Protein AF-A0A8W8KG50-F1 (afdb_monomer_lite)

Foldseek 3Di:
DQVQWDWDADPVPRDIDIFGQFCCPPDPDPVSRDRDCVAWPCPPDPQKIWGWGWDADPNFTKIKTWMAGNPVRDIDIDIGGDPVVNVVVVVVVVVVVVVVVVVVVVVVVVVVVVVVVVVVVVVVVVVVVVVVVVVVVVVVD

Sequence (141 aa):
CREGHADIAFVATGTNLQLNFESNAWSDKDEDRIPTREYVDFEREPGKVHLKSQFIMNGVCVIWRGWIDLHRLDGIGCIEFDSERAEVEDQLYRQQIEQYNQRLREFEERHRQYQEQQERRSHDEQEVIDALLCISEDRKS

InterPro domains:
  IPR003417 Core-binding factor, beta subunit [PF02312] (1-120)
  IPR003417 Core-binding factor, beta subunit [PTHR10276] (1-128)
  IPR036552 Core-binding factor, beta subunit superfamily [G3DSA:2.40.250.10] (1-96)
  IPR036552 Core-binding factor, beta subunit superfamily [SSF50723] (1-94)

Structure (mmCIF, N/CA/C/O backbone):
data_AF-A0A8W8KG50-F1
#
_entry.id   AF-A0A8W8KG50-F1
#
loop_
_atom_site.group_PDB
_atom_site.id
_atom_site.type_symbol
_atom_site.label_atom_id
_atom_site.label_alt_id
_atom_site.label_comp_id
_atom_site.label_asym_id
_atom_site.label_entity_id
_atom_site.label_seq_id
_atom_site.pdbx_PDB_ins_code
_atom_site.Cartn_x
_atom_site.Cartn_y
_atom_site.Cartn_z
_atom_site.occupancy
_atom_site.B_iso_or_equiv
_atom_site.auth_seq_id
_atom_site.auth_comp_id
_atom_site.auth_asym_id
_atom_site.auth_atom_id
_atom_site.pdbx_PDB_model_num
ATOM 1 N N . CYS A 1 1 ? 8.934 10.359 -11.613 1.00 62.56 1 CYS A N 1
ATOM 2 C CA . CYS A 1 1 ? 9.747 9.419 -10.798 1.00 62.56 1 CYS A CA 1
ATOM 3 C C . CYS A 1 1 ? 10.634 10.099 -9.754 1.00 62.56 1 CYS A C 1
ATOM 5 O O . CYS A 1 1 ? 10.497 9.753 -8.593 1.00 62.56 1 CYS A O 1
ATOM 7 N N . ARG A 1 2 ? 11.532 11.044 -10.098 1.00 72.38 2 ARG A N 1
ATOM 8 C CA . ARG A 1 2 ? 12.346 11.744 -9.069 1.00 72.38 2 ARG A CA 1
ATOM 9 C C . ARG A 1 2 ? 11.520 12.626 -8.125 1.00 72.38 2 ARG A C 1
ATOM 11 O O . ARG A 1 2 ? 11.931 12.852 -7.000 1.00 72.38 2 ARG A O 1
ATOM 18 N N . GLU A 1 3 ? 10.349 13.058 -8.581 1.00 76.62 3 GLU A N 1
ATOM 19 C CA . GLU A 1 3 ? 9.352 13.810 -7.806 1.00 76.62 3 GLU A CA 1
ATOM 20 C C . GLU A 1 3 ? 8.514 12.928 -6.859 1.00 76.62 3 GLU A C 1
ATOM 22 O O . GLU A 1 3 ? 7.509 13.383 -6.327 1.00 76.62 3 GLU A O 1
ATOM 27 N N . GLY A 1 4 ? 8.864 11.649 -6.687 1.00 81.38 4 GLY A N 1
ATOM 28 C CA . GLY A 1 4 ? 8.175 10.749 -5.756 1.00 81.38 4 GLY A CA 1
ATOM 29 C C . GLY A 1 4 ? 6.889 10.116 -6.288 1.00 81.38 4 GLY A C 1
ATOM 30 O O . GLY A 1 4 ? 6.421 9.164 -5.691 1.00 81.38 4 GLY A O 1
ATOM 31 N N . HIS A 1 5 ? 6.371 10.529 -7.446 1.00 86.88 5 HIS A N 1
ATOM 32 C CA . HIS A 1 5 ? 5.181 9.921 -8.051 1.00 86.88 5 HIS A CA 1
ATOM 33 C C . HIS A 1 5 ? 5.327 9.699 -9.568 1.00 86.88 5 HIS A C 1
ATOM 35 O O . HIS A 1 5 ? 6.273 10.199 -10.206 1.00 86.88 5 HIS A O 1
ATOM 41 N N . ALA A 1 6 ? 4.429 8.886 -10.135 1.00 89.19 6 ALA A N 1
ATOM 42 C CA . ALA A 1 6 ? 4.233 8.718 -11.577 1.00 89.19 6 ALA A CA 1
ATOM 43 C C . ALA A 1 6 ? 2.852 8.123 -11.900 1.00 89.19 6 ALA A C 1
ATOM 45 O O . ALA A 1 6 ? 2.376 7.241 -11.188 1.00 89.19 6 ALA A O 1
ATOM 46 N N . ASP A 1 7 ? 2.274 8.531 -13.029 1.00 90.88 7 ASP A N 1
ATOM 47 C CA . ASP A 1 7 ? 1.072 7.911 -13.588 1.00 90.88 7 ASP A CA 1
ATOM 48 C C . ASP A 1 7 ? 1.453 6.805 -14.573 1.00 90.88 7 ASP A C 1
ATOM 50 O O . ASP A 1 7 ? 2.250 7.022 -15.491 1.00 90.88 7 ASP A O 1
ATOM 54 N N . ILE A 1 8 ? 0.877 5.616 -14.394 1.00 90.69 8 ILE A N 1
ATOM 55 C CA . ILE A 1 8 ? 1.087 4.473 -15.286 1.00 90.69 8 ILE A CA 1
ATOM 56 C C . ILE A 1 8 ? -0.239 3.885 -15.759 1.00 90.69 8 ILE A C 1
ATOM 58 O O . ILE A 1 8 ? -1.248 3.905 -15.053 1.00 90.69 8 ILE A O 1
ATOM 62 N N . ALA A 1 9 ? -0.211 3.299 -16.952 1.00 90.62 9 ALA A N 1
ATOM 63 C CA . ALA A 1 9 ? -1.346 2.605 -17.536 1.00 90.62 9 ALA A CA 1
ATOM 64 C C . ALA A 1 9 ? -0.971 1.159 -17.869 1.00 90.62 9 ALA A C 1
ATOM 66 O O . ALA A 1 9 ? 0.001 0.894 -18.580 1.00 90.62 9 ALA A O 1
ATOM 67 N N . PHE A 1 10 ? -1.773 0.211 -17.396 1.00 87.31 10 PHE A N 1
ATOM 68 C CA . PHE A 1 10 ? -1.702 -1.177 -17.827 1.00 87.31 10 PHE A CA 1
ATOM 69 C C . PHE A 1 10 ? -2.390 -1.321 -19.179 1.00 87.31 10 PHE A C 1
ATOM 71 O O . PHE A 1 10 ? -3.613 -1.420 -19.261 1.00 87.31 10 PHE A O 1
ATOM 78 N N . VAL A 1 11 ? -1.596 -1.378 -20.248 1.00 86.44 11 VAL A N 1
ATOM 79 C CA . VAL A 1 11 ? -2.098 -1.453 -21.632 1.00 86.44 11 VAL A CA 1
ATOM 80 C C . VAL A 1 11 ? -3.030 -2.651 -21.849 1.00 86.44 11 VAL A C 1
ATOM 82 O O . VAL A 1 11 ? -4.021 -2.534 -22.561 1.00 86.44 11 VAL A O 1
ATOM 85 N N . ALA A 1 12 ? -2.751 -3.791 -21.208 1.00 82.12 12 ALA A N 1
ATOM 86 C CA . ALA A 1 12 ? -3.539 -5.013 -21.373 1.00 82.12 12 ALA A CA 1
ATOM 87 C C . ALA A 1 12 ? -4.964 -4.917 -20.799 1.00 82.12 12 ALA A C 1
ATOM 89 O O . ALA A 1 12 ? -5.878 -5.536 -21.337 1.00 82.12 12 ALA A O 1
ATOM 90 N N . THR A 1 13 ? -5.159 -4.167 -19.711 1.00 86.81 13 THR A N 1
ATOM 91 C CA . THR A 1 13 ? -6.448 -4.071 -19.002 1.00 86.81 13 THR A CA 1
ATOM 92 C C . THR A 1 13 ? -7.103 -2.697 -19.131 1.00 86.81 13 THR A C 1
ATOM 94 O O . THR A 1 13 ? -8.259 -2.539 -18.749 1.00 86.81 13 THR A O 1
ATOM 97 N N . GLY A 1 14 ? -6.380 -1.693 -19.637 1.00 88.69 14 GLY A N 1
ATOM 98 C CA . GLY A 1 14 ? -6.808 -0.293 -19.642 1.00 88.69 14 GLY A CA 1
ATOM 99 C C . GLY A 1 14 ? -6.851 0.344 -18.248 1.00 88.69 14 GLY A C 1
ATOM 100 O O . GLY A 1 14 ? -7.487 1.380 -18.069 1.00 88.69 14 GLY A O 1
ATOM 101 N N . THR A 1 15 ? -6.223 -0.274 -17.242 1.00 88.62 15 THR A N 1
ATOM 102 C CA . THR A 1 15 ? -6.237 0.215 -15.855 1.00 88.62 15 THR A CA 1
ATOM 103 C C . THR A 1 15 ? -5.174 1.288 -15.655 1.00 88.62 15 THR A C 1
ATOM 105 O O . THR A 1 15 ? -3.993 1.025 -15.869 1.00 88.62 15 THR A O 1
ATOM 108 N N . ASN A 1 16 ? -5.580 2.468 -15.189 1.00 92.12 16 ASN A N 1
ATOM 109 C CA . ASN A 1 16 ? -4.668 3.562 -14.855 1.00 92.12 16 ASN A CA 1
ATOM 110 C C . ASN A 1 16 ? -4.435 3.611 -13.347 1.00 92.12 16 ASN A C 1
ATOM 112 O O . ASN A 1 16 ? -5.391 3.510 -12.578 1.00 92.12 16 ASN A O 1
ATOM 116 N N . LEU A 1 17 ? -3.182 3.784 -12.935 1.00 90.50 17 LEU A N 1
ATOM 117 C CA . LEU A 1 17 ? -2.786 3.918 -11.538 1.00 90.50 17 LEU A CA 1
ATOM 118 C C . LEU A 1 17 ? -1.855 5.116 -11.377 1.00 90.50 17 LEU A C 1
ATOM 120 O O . LEU A 1 17 ? -0.876 5.249 -12.111 1.00 90.50 17 LEU A O 1
ATOM 124 N N . GLN A 1 18 ? -2.136 5.930 -10.367 1.00 91.19 18 GLN A N 1
ATOM 125 C CA . GLN A 1 18 ? -1.212 6.940 -9.875 1.00 91.19 18 GLN A CA 1
ATOM 126 C C . GLN A 1 18 ? -0.364 6.301 -8.775 1.00 91.19 18 GLN A C 1
ATOM 128 O O . GLN A 1 18 ? -0.879 5.930 -7.719 1.00 91.19 18 GLN A O 1
ATOM 133 N N . LEU A 1 19 ? 0.926 6.119 -9.042 1.00 90.44 19 LEU A N 1
ATOM 134 C CA . LEU A 1 19 ? 1.857 5.501 -8.107 1.00 90.44 19 LEU A CA 1
ATOM 135 C C . LEU A 1 19 ? 2.574 6.560 -7.281 1.00 90.44 19 LEU A C 1
ATOM 137 O O . LEU A 1 19 ? 3.064 7.553 -7.823 1.00 90.44 19 LEU A O 1
ATOM 141 N N . ASN A 1 20 ? 2.697 6.282 -5.984 1.00 89.31 20 ASN A N 1
ATOM 142 C CA . ASN A 1 20 ? 3.545 7.027 -5.062 1.00 89.31 20 ASN A CA 1
ATOM 143 C C . ASN A 1 20 ? 4.722 6.149 -4.601 1.00 89.31 20 ASN A C 1
ATOM 145 O O . ASN A 1 20 ? 4.549 4.958 -4.331 1.00 89.31 20 ASN A O 1
ATOM 149 N N . PHE A 1 21 ? 5.918 6.722 -4.537 1.00 87.69 21 PHE A N 1
ATOM 150 C CA . PHE A 1 21 ? 7.189 6.042 -4.273 1.00 87.69 21 PHE A CA 1
ATOM 151 C C . PHE A 1 21 ? 7.785 6.416 -2.907 1.00 87.69 21 PHE A C 1
ATOM 153 O O . PHE A 1 21 ? 8.981 6.249 -2.670 1.00 87.69 21 PHE A O 1
ATOM 160 N N . GLU A 1 22 ? 6.967 6.959 -2.013 1.00 82.12 22 GLU A N 1
ATOM 161 C CA . GLU A 1 22 ? 7.350 7.266 -0.637 1.00 82.12 22 GLU A CA 1
ATOM 162 C C . GLU A 1 22 ? 7.574 5.990 0.185 1.00 82.12 22 GLU A C 1
ATOM 164 O O . GLU A 1 22 ? 6.812 5.025 0.081 1.00 82.12 22 GLU A O 1
ATOM 169 N N . SER A 1 23 ? 8.591 5.999 1.058 1.00 70.31 23 SER A N 1
ATOM 170 C CA . SER A 1 23 ? 8.900 4.855 1.926 1.00 70.31 23 SER A CA 1
ATOM 171 C C . SER A 1 23 ? 7.763 4.455 2.857 1.00 70.31 23 SER A C 1
ATOM 173 O O . SER A 1 23 ? 7.628 3.277 3.198 1.00 70.31 23 SER A O 1
ATOM 175 N N . ASN A 1 24 ? 6.949 5.426 3.268 1.00 71.38 24 ASN A N 1
ATOM 176 C CA . ASN A 1 24 ? 5.778 5.201 4.093 1.00 71.38 24 ASN A CA 1
ATOM 177 C C . ASN A 1 24 ? 4.627 6.124 3.673 1.00 71.38 24 ASN A C 1
ATOM 179 O O . ASN A 1 24 ? 4.334 7.105 4.353 1.00 71.38 24 ASN A O 1
ATOM 183 N N . ALA A 1 25 ? 3.955 5.773 2.572 1.00 63.97 25 ALA A N 1
ATOM 184 C CA . ALA A 1 25 ? 2.808 6.514 2.028 1.00 63.97 25 ALA A CA 1
ATOM 185 C C . ALA A 1 25 ? 1.646 6.721 3.030 1.00 63.97 25 ALA A C 1
ATOM 187 O O . ALA A 1 25 ? 0.760 7.539 2.795 1.00 63.97 25 ALA A O 1
ATOM 188 N N . TRP A 1 26 ? 1.652 5.991 4.151 1.00 66.44 26 TRP A N 1
ATOM 189 C CA . TRP A 1 26 ? 0.630 6.032 5.198 1.00 66.44 26 TRP A CA 1
ATOM 190 C C . TRP A 1 26 ? 1.074 6.726 6.493 1.00 66.44 26 TRP A C 1
ATOM 192 O O . TRP A 1 26 ? 0.270 6.840 7.413 1.00 66.44 26 TRP A O 1
ATOM 202 N N . SER A 1 27 ? 2.325 7.198 6.601 1.00 68.56 27 SER A N 1
ATOM 203 C CA . SER A 1 27 ? 2.716 8.013 7.761 1.00 68.56 27 SER A CA 1
ATOM 204 C C . SER A 1 27 ? 2.033 9.374 7.701 1.00 68.56 27 SER A C 1
ATOM 206 O O . SER A 1 27 ? 1.990 9.985 6.634 1.00 68.56 27 SER A O 1
ATOM 208 N N . ASP A 1 28 ? 1.567 9.883 8.840 1.00 67.12 28 ASP A N 1
ATOM 209 C CA . ASP A 1 28 ? 1.121 11.277 8.986 1.00 67.12 28 ASP A CA 1
ATOM 210 C C . ASP A 1 28 ? 2.294 12.271 9.036 1.00 67.12 28 ASP A C 1
ATOM 212 O O . ASP A 1 28 ? 2.087 13.484 9.004 1.00 67.12 28 ASP A O 1
ATOM 216 N N . LYS A 1 29 ? 3.537 11.781 9.132 1.00 72.19 29 LYS A N 1
ATOM 217 C CA . LYS A 1 29 ? 4.738 12.618 9.187 1.00 72.19 29 LYS A CA 1
ATOM 218 C C . LYS A 1 29 ? 5.394 12.711 7.817 1.00 72.19 29 LYS A C 1
ATOM 220 O O . LYS A 1 29 ? 5.827 11.703 7.262 1.00 72.19 29 LYS A O 1
ATOM 225 N N . ASP A 1 30 ? 5.570 13.939 7.336 1.00 67.50 30 ASP A N 1
ATOM 226 C CA . ASP A 1 30 ? 6.277 14.219 6.080 1.00 67.50 30 ASP A CA 1
ATOM 227 C C . ASP A 1 30 ? 7.732 13.711 6.089 1.00 67.50 30 ASP A C 1
ATOM 229 O O . ASP A 1 30 ? 8.267 13.328 5.053 1.00 67.50 30 ASP A O 1
ATOM 233 N N . GLU A 1 31 ? 8.364 13.634 7.265 1.00 68.38 31 GLU A N 1
ATOM 234 C CA . GLU A 1 31 ? 9.731 13.114 7.430 1.00 68.38 31 GLU A CA 1
ATOM 235 C C . GLU A 1 31 ? 9.858 11.614 7.107 1.00 68.38 31 GLU A C 1
ATOM 237 O O . GLU A 1 31 ? 10.937 11.160 6.734 1.00 68.38 31 GLU A O 1
ATOM 242 N N . ASP A 1 32 ? 8.766 10.847 7.195 1.00 66.38 32 ASP A N 1
ATOM 243 C CA . ASP A 1 32 ? 8.747 9.412 6.870 1.00 66.38 32 ASP A CA 1
ATOM 244 C C . ASP A 1 32 ? 8.381 9.150 5.393 1.00 66.38 32 ASP A C 1
ATOM 246 O O . ASP A 1 32 ? 8.459 8.012 4.908 1.00 66.38 32 ASP A O 1
ATOM 250 N N . ARG A 1 33 ? 7.981 10.203 4.666 1.00 67.25 33 ARG A N 1
ATOM 251 C CA . ARG A 1 33 ? 7.556 10.185 3.258 1.00 67.25 33 ARG A CA 1
ATOM 252 C C . ARG A 1 33 ? 8.703 10.553 2.321 1.00 67.25 33 ARG A C 1
ATOM 254 O O . ARG A 1 33 ? 8.573 11.377 1.420 1.00 67.25 33 ARG A O 1
ATOM 261 N N . ILE A 1 34 ? 9.864 9.941 2.532 1.00 68.94 34 ILE A N 1
ATOM 262 C CA . ILE A 1 34 ? 11.042 10.200 1.704 1.00 68.94 34 ILE A CA 1
ATOM 263 C C . ILE A 1 34 ? 11.116 9.130 0.607 1.00 68.94 34 ILE A C 1
ATOM 265 O O . ILE A 1 34 ? 11.084 7.936 0.913 1.00 68.94 34 ILE A O 1
ATOM 269 N N . PRO A 1 35 ? 11.236 9.506 -0.679 1.00 69.88 35 PRO A N 1
ATOM 270 C CA . PRO A 1 35 ? 11.536 8.548 -1.733 1.00 69.88 35 PRO A CA 1
ATOM 271 C C . PRO A 1 35 ? 12.90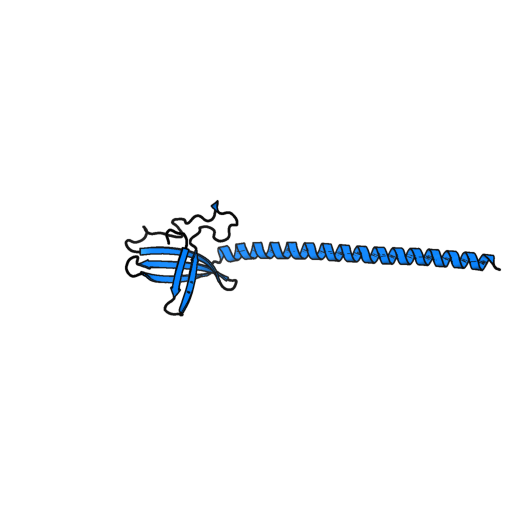5 7.913 -1.474 1.00 69.88 35 PRO A C 1
ATOM 273 O O . PRO A 1 35 ? 13.935 8.588 -1.511 1.00 69.88 35 PRO A O 1
ATOM 276 N N . THR A 1 36 ? 12.932 6.611 -1.196 1.00 79.88 36 THR A N 1
ATOM 277 C CA . THR A 1 36 ? 14.185 5.876 -0.989 1.00 79.88 36 THR A CA 1
ATOM 278 C C . THR A 1 36 ? 14.558 5.071 -2.229 1.00 79.88 36 THR A C 1
ATOM 280 O O . THR A 1 36 ? 13.728 4.784 -3.095 1.00 79.88 36 THR A O 1
ATOM 283 N N . ARG A 1 37 ? 15.828 4.649 -2.298 1.00 83.25 37 ARG A N 1
ATOM 284 C CA . ARG A 1 37 ? 16.339 3.812 -3.397 1.00 83.25 37 ARG A CA 1
ATOM 285 C C . ARG A 1 37 ? 15.611 2.468 -3.516 1.00 83.25 37 ARG A C 1
ATOM 287 O O . ARG A 1 37 ? 15.668 1.834 -4.556 1.00 83.25 37 ARG A O 1
ATOM 294 N N . GLU A 1 38 ? 14.916 2.028 -2.469 1.00 86.38 38 GLU A N 1
ATOM 295 C CA . GLU A 1 38 ? 14.080 0.826 -2.527 1.00 86.38 38 GLU A CA 1
ATOM 296 C C . GLU A 1 38 ? 12.838 1.019 -3.417 1.00 86.38 38 GLU A C 1
ATOM 298 O O . GLU A 1 38 ? 12.374 0.067 -4.048 1.00 86.38 38 GLU A O 1
ATOM 303 N N . TYR A 1 39 ? 12.308 2.244 -3.477 1.00 88.62 39 TYR A N 1
ATOM 304 C CA . TYR A 1 39 ? 11.085 2.575 -4.207 1.00 88.62 39 TYR A CA 1
ATOM 305 C C . TYR A 1 39 ? 11.362 3.139 -5.597 1.00 88.62 39 TYR A C 1
ATOM 307 O O . TYR A 1 39 ? 10.567 2.914 -6.509 1.00 88.62 39 TYR A O 1
ATOM 315 N N . VAL A 1 40 ? 12.500 3.817 -5.775 1.00 91.75 40 VAL A N 1
ATOM 316 C CA . VAL A 1 40 ? 12.962 4.323 -7.073 1.00 91.75 40 VAL A CA 1
ATOM 317 C C . VAL A 1 40 ? 14.446 4.014 -7.253 1.00 91.75 40 VAL A C 1
ATOM 319 O O . VAL A 1 40 ? 15.298 4.631 -6.614 1.00 91.75 40 VAL A O 1
ATOM 322 N N . ASP A 1 41 ? 14.764 3.100 -8.168 1.00 92.44 41 ASP A N 1
ATOM 323 C CA . ASP A 1 41 ? 16.137 2.674 -8.446 1.00 92.44 41 ASP A CA 1
ATOM 324 C C . ASP A 1 41 ? 16.480 2.838 -9.935 1.00 92.44 41 ASP A C 1
ATOM 326 O O . ASP A 1 41 ? 15.943 2.141 -10.797 1.00 92.44 41 ASP A O 1
ATOM 330 N N . PHE A 1 42 ? 17.387 3.772 -10.233 1.00 92.19 42 PHE A N 1
ATOM 331 C CA . PHE A 1 42 ? 17.927 4.014 -11.580 1.00 92.19 42 PHE A CA 1
ATOM 332 C C . PHE A 1 42 ? 19.253 3.279 -11.841 1.00 92.19 42 PHE A C 1
ATOM 334 O O . PHE A 1 42 ? 19.763 3.310 -12.958 1.00 92.19 42 PHE A O 1
ATOM 341 N N . GLU A 1 43 ? 19.855 2.684 -10.813 1.00 92.62 43 GLU A N 1
ATOM 342 C CA . GLU A 1 43 ? 21.197 2.093 -10.869 1.00 92.62 43 GLU A CA 1
ATOM 343 C C . GLU A 1 43 ? 21.150 0.577 -11.054 1.00 92.62 43 GLU A C 1
ATOM 345 O O . GLU A 1 43 ? 22.121 -0.018 -11.520 1.00 92.62 43 GLU A O 1
ATOM 350 N N . ARG A 1 44 ? 20.023 -0.053 -10.708 1.00 92.62 44 ARG A N 1
ATOM 351 C CA . ARG A 1 44 ? 19.838 -1.504 -10.815 1.00 92.62 44 ARG A CA 1
ATOM 352 C C . ARG A 1 44 ? 20.030 -2.045 -12.230 1.00 92.62 44 ARG A C 1
ATOM 354 O O . ARG A 1 44 ? 20.612 -3.116 -12.379 1.00 92.62 44 ARG A O 1
ATOM 361 N N . GLU A 1 45 ? 19.548 -1.338 -13.250 1.00 93.31 45 GLU A N 1
ATOM 362 C CA . GLU A 1 45 ? 19.739 -1.724 -14.649 1.00 93.31 45 GLU A CA 1
ATOM 363 C C . GLU A 1 45 ? 19.909 -0.478 -15.542 1.00 93.31 45 GLU A C 1
ATOM 365 O O . GLU A 1 45 ? 19.041 0.400 -15.533 1.00 93.31 45 GLU A O 1
ATOM 370 N N . PRO A 1 46 ? 20.996 -0.374 -16.336 1.00 94.38 46 PRO A N 1
ATOM 371 C CA . PRO A 1 46 ? 21.220 0.777 -17.206 1.00 94.38 46 PRO A CA 1
ATOM 372 C C . PRO A 1 46 ? 20.080 0.988 -18.204 1.00 94.38 46 PRO A C 1
ATOM 374 O O . PRO A 1 46 ? 19.663 0.066 -18.901 1.00 94.38 46 PRO A O 1
ATOM 377 N N . GLY A 1 47 ? 19.605 2.229 -18.310 1.00 93.69 47 GLY A N 1
ATOM 378 C CA . GLY A 1 47 ? 18.527 2.592 -19.234 1.00 93.69 47 GLY A CA 1
ATOM 379 C C . GLY A 1 47 ? 17.120 2.265 -18.728 1.00 93.69 47 GLY A C 1
ATOM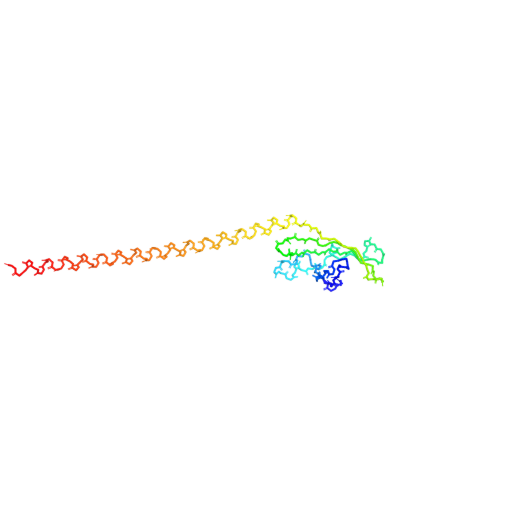 380 O O . GLY A 1 47 ? 16.158 2.578 -19.426 1.00 93.69 47 GLY A O 1
ATOM 381 N N . LYS A 1 48 ? 16.980 1.711 -17.518 1.00 96.25 48 LYS A N 1
ATOM 382 C CA . LYS A 1 48 ? 15.690 1.443 -16.879 1.00 96.25 48 LYS A CA 1
ATOM 383 C C . LYS A 1 48 ? 15.603 2.086 -15.503 1.00 96.25 48 LYS A C 1
ATOM 385 O O . LYS A 1 48 ? 16.605 2.382 -14.860 1.00 96.25 48 LYS A O 1
ATOM 390 N N . VAL A 1 49 ? 14.375 2.279 -15.045 1.00 94.19 49 VAL A N 1
ATOM 391 C CA . VAL A 1 49 ? 14.069 2.615 -13.657 1.00 94.19 49 VAL A CA 1
ATOM 392 C C . VAL A 1 49 ? 13.221 1.505 -13.061 1.00 94.19 49 VAL A C 1
ATOM 394 O O . VAL A 1 49 ? 12.176 1.164 -13.611 1.00 94.19 49 VAL A O 1
ATOM 397 N N . HIS A 1 50 ? 13.671 0.935 -11.949 1.00 94.69 50 HIS A N 1
ATOM 398 C CA . HIS A 1 50 ? 12.880 0.017 -11.144 1.00 94.69 50 HIS A CA 1
ATOM 399 C C . HIS A 1 50 ? 12.082 0.806 -10.122 1.00 94.69 50 HIS A C 1
ATOM 401 O O . HIS A 1 50 ? 12.596 1.712 -9.466 1.00 94.69 50 HIS A O 1
ATOM 407 N N . LEU A 1 51 ? 10.813 0.451 -10.012 1.00 93.69 51 LEU A N 1
ATOM 408 C CA . LEU A 1 51 ? 9.837 1.187 -9.241 1.00 93.69 51 LEU A CA 1
ATOM 409 C C . LEU A 1 51 ? 9.082 0.207 -8.335 1.00 93.69 51 LEU A C 1
ATOM 411 O O . LEU A 1 51 ? 8.735 -0.908 -8.742 1.00 93.69 51 LEU A O 1
ATOM 415 N N . LYS A 1 52 ? 8.826 0.631 -7.102 1.00 92.75 52 LYS A N 1
ATOM 416 C CA . LYS A 1 52 ? 7.984 -0.068 -6.128 1.00 92.75 52 LYS A CA 1
ATOM 417 C C . LYS A 1 52 ? 7.030 0.957 -5.533 1.00 92.75 52 LYS A C 1
ATOM 419 O O . LYS A 1 52 ? 7.453 2.053 -5.189 1.00 92.75 52 LYS A O 1
ATOM 424 N N . SER A 1 53 ? 5.757 0.611 -5.420 1.00 91.62 53 SER A N 1
ATOM 425 C CA . SER A 1 53 ? 4.729 1.471 -4.831 1.00 91.62 53 SER A CA 1
ATOM 426 C C . SER A 1 53 ? 3.781 0.622 -4.000 1.00 91.62 53 SER A C 1
ATOM 428 O O . SER A 1 53 ? 3.440 -0.487 -4.404 1.00 91.62 53 SER A O 1
ATOM 430 N N . GLN A 1 54 ? 3.388 1.116 -2.832 1.00 89.81 54 GLN A N 1
ATOM 431 C CA . GLN A 1 54 ? 2.490 0.417 -1.915 1.00 89.81 54 GLN A CA 1
ATOM 432 C C . GLN A 1 54 ? 1.231 1.254 -1.737 1.00 89.81 54 GLN A C 1
ATOM 434 O O . GLN A 1 54 ? 1.328 2.464 -1.535 1.00 89.81 54 GLN A O 1
ATOM 439 N N . PHE A 1 55 ? 0.063 0.629 -1.857 1.00 88.00 55 PHE A N 1
ATOM 440 C CA . PHE A 1 55 ? -1.215 1.326 -1.741 1.00 88.00 55 PHE A CA 1
ATOM 441 C C . PHE A 1 55 ? -2.359 0.353 -1.434 1.00 88.00 55 PHE A C 1
ATOM 443 O O . PHE A 1 55 ? -2.212 -0.868 -1.512 1.00 88.00 55 PHE A O 1
ATOM 450 N N . ILE A 1 56 ? -3.515 0.909 -1.065 1.00 88.56 56 ILE A N 1
ATOM 451 C CA . ILE A 1 56 ? -4.736 0.143 -0.811 1.00 88.56 56 ILE A CA 1
ATOM 452 C C . ILE A 1 56 ? -5.601 0.195 -2.069 1.00 88.56 56 ILE A C 1
ATOM 454 O O . ILE A 1 56 ? -6.060 1.263 -2.475 1.00 88.56 56 ILE A O 1
ATOM 458 N N . MET A 1 57 ? -5.851 -0.959 -2.682 1.00 88.44 57 MET A N 1
ATOM 459 C CA . MET A 1 57 ? -6.732 -1.091 -3.839 1.00 88.44 57 MET A CA 1
ATOM 460 C C . MET A 1 57 ? -8.026 -1.780 -3.414 1.00 88.44 57 MET A C 1
ATOM 462 O O . MET A 1 57 ? -8.013 -2.960 -3.076 1.00 88.44 57 MET A O 1
ATOM 466 N N . ASN A 1 58 ? -9.152 -1.058 -3.446 1.00 88.88 58 ASN A N 1
ATOM 467 C CA . ASN A 1 58 ? -10.474 -1.598 -3.091 1.00 88.88 58 ASN A CA 1
ATOM 468 C C . ASN A 1 58 ? -10.501 -2.317 -1.721 1.00 88.88 58 ASN A C 1
ATOM 470 O O . ASN A 1 58 ? -11.144 -3.352 -1.574 1.00 88.88 58 ASN A O 1
ATOM 474 N N . GLY A 1 59 ? -9.774 -1.791 -0.728 1.00 86.12 59 GLY A N 1
ATOM 475 C CA . GLY A 1 59 ? -9.670 -2.381 0.614 1.00 86.12 59 GLY A CA 1
ATOM 476 C C . GLY A 1 59 ? -8.608 -3.475 0.771 1.00 86.12 59 GLY A C 1
ATOM 477 O O . GLY A 1 59 ? -8.489 -4.046 1.848 1.00 86.12 59 GLY A O 1
ATOM 478 N N . VAL A 1 60 ? -7.820 -3.764 -0.269 1.00 89.12 60 VAL A N 1
ATOM 479 C CA . VAL A 1 60 ? -6.742 -4.760 -0.231 1.00 89.12 60 VAL A CA 1
ATOM 480 C C . VAL A 1 60 ? -5.387 -4.058 -0.253 1.00 89.12 60 VAL A C 1
ATOM 482 O O . VAL A 1 60 ? -5.119 -3.259 -1.153 1.00 89.12 60 VAL A O 1
ATOM 485 N N . CYS A 1 61 ? -4.525 -4.366 0.719 1.00 90.38 61 CYS A N 1
ATOM 486 C CA . CYS A 1 61 ? -3.142 -3.891 0.729 1.00 90.38 61 CYS A CA 1
ATOM 487 C C . CYS A 1 61 ? -2.352 -4.588 -0.381 1.00 90.38 61 CYS A C 1
ATOM 489 O O . CYS A 1 61 ? -2.288 -5.820 -0.435 1.00 90.38 61 CYS A O 1
ATOM 491 N N . VAL A 1 62 ? -1.772 -3.799 -1.281 1.00 92.56 62 VAL A N 1
ATOM 492 C CA . VAL A 1 62 ? -1.021 -4.311 -2.425 1.00 92.56 62 VAL A CA 1
ATOM 493 C C . VAL A 1 62 ? 0.295 -3.569 -2.616 1.00 92.56 62 VAL A C 1
ATOM 495 O O . VAL A 1 62 ? 0.435 -2.390 -2.283 1.00 92.56 62 VAL A O 1
ATOM 498 N N . ILE A 1 63 ? 1.251 -4.268 -3.222 1.00 93.44 63 ILE A N 1
ATOM 499 C CA . ILE A 1 63 ? 2.514 -3.711 -3.693 1.00 93.44 63 ILE A CA 1
ATOM 500 C C . ILE A 1 63 ? 2.546 -3.828 -5.210 1.00 93.44 63 ILE A C 1
ATOM 502 O O . ILE A 1 63 ? 2.498 -4.924 -5.765 1.00 93.44 63 ILE A O 1
ATOM 506 N N . TRP A 1 64 ? 2.683 -2.700 -5.893 1.00 94.25 64 TRP A N 1
ATOM 507 C CA . TRP A 1 64 ? 3.065 -2.682 -7.294 1.00 94.25 64 TRP A CA 1
ATOM 508 C C . TRP A 1 64 ? 4.591 -2.712 -7.411 1.00 94.25 64 TRP A C 1
ATOM 510 O O . TRP A 1 64 ? 5.300 -1.967 -6.724 1.00 94.25 64 TRP A O 1
ATOM 520 N N . ARG A 1 65 ? 5.107 -3.570 -8.292 1.00 94.69 65 ARG A N 1
ATOM 521 C CA . ARG A 1 65 ? 6.535 -3.676 -8.616 1.00 94.69 65 ARG A CA 1
ATOM 522 C C . ARG A 1 65 ? 6.705 -3.726 -10.120 1.00 94.69 65 ARG A C 1
ATOM 524 O O . ARG A 1 65 ? 6.002 -4.471 -10.799 1.00 94.69 65 ARG A O 1
ATOM 531 N N . GLY A 1 66 ? 7.679 -2.994 -10.637 1.00 95.06 66 GLY A N 1
ATOM 532 C CA . GLY A 1 66 ? 7.956 -3.013 -12.063 1.00 95.06 66 GLY A CA 1
ATOM 533 C C . GLY A 1 66 ? 9.218 -2.272 -12.449 1.00 95.06 66 GLY A C 1
ATOM 534 O O . GLY A 1 66 ? 9.973 -1.783 -11.606 1.00 95.06 66 GLY A O 1
ATOM 535 N N . TRP A 1 67 ? 9.446 -2.206 -13.752 1.00 95.38 67 TRP A N 1
ATOM 536 C CA . TRP A 1 67 ? 10.480 -1.377 -14.347 1.00 95.38 67 TRP A CA 1
ATOM 537 C C . TRP A 1 67 ? 9.951 -0.688 -15.597 1.00 95.38 67 TRP A C 1
ATOM 539 O O . TRP A 1 67 ? 9.051 -1.203 -16.260 1.00 95.38 67 TRP A O 1
ATOM 549 N N . ILE A 1 68 ? 10.529 0.468 -15.912 1.00 94.69 68 ILE A N 1
ATOM 550 C CA . ILE A 1 68 ? 10.212 1.260 -17.103 1.00 94.69 68 ILE A CA 1
ATOM 551 C C . ILE A 1 68 ? 11.517 1.599 -17.826 1.00 94.69 68 ILE A C 1
ATOM 553 O O . ILE A 1 68 ? 12.492 2.003 -17.190 1.00 94.69 68 ILE A O 1
ATOM 557 N N . ASP A 1 69 ? 11.545 1.426 -19.145 1.00 95.56 69 ASP A N 1
ATOM 558 C CA . ASP A 1 69 ? 12.621 1.887 -20.024 1.00 95.56 69 ASP A CA 1
ATOM 559 C C . ASP A 1 69 ? 12.591 3.418 -20.133 1.00 95.56 69 ASP A C 1
ATOM 561 O O . ASP A 1 69 ? 11.566 4.019 -20.463 1.00 95.56 69 ASP A O 1
ATOM 565 N N . LEU A 1 70 ? 13.724 4.064 -19.862 1.00 92.50 70 LEU A N 1
ATOM 566 C CA . LEU A 1 70 ? 13.827 5.525 -19.802 1.00 92.50 70 LEU A CA 1
ATOM 567 C C . LEU A 1 70 ? 13.694 6.211 -21.170 1.00 92.5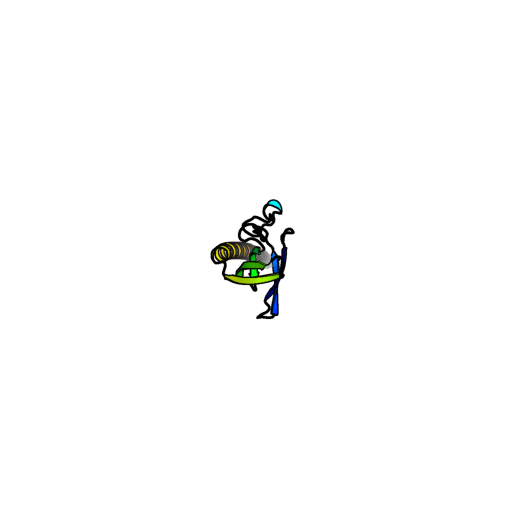0 70 LEU A C 1
ATOM 569 O O . LEU A 1 70 ? 13.408 7.405 -21.215 1.00 92.50 70 LEU A O 1
ATOM 573 N N . HIS A 1 71 ? 13.908 5.490 -22.272 1.00 92.69 71 HIS A N 1
ATOM 574 C CA . HIS A 1 71 ? 13.841 6.036 -23.629 1.00 92.69 71 HIS A CA 1
ATOM 575 C C . HIS A 1 71 ? 12.523 5.686 -24.314 1.00 92.69 71 HIS A C 1
ATOM 577 O O . HIS A 1 71 ? 11.934 6.526 -24.991 1.00 92.69 71 HIS A O 1
ATOM 583 N N . ARG A 1 72 ? 12.072 4.438 -24.160 1.00 93.94 72 ARG A N 1
ATOM 584 C CA . ARG A 1 72 ? 10.858 3.925 -24.810 1.00 93.94 72 ARG A CA 1
ATOM 585 C C . ARG A 1 72 ? 9.592 4.221 -24.011 1.00 93.94 72 ARG A C 1
ATOM 587 O O . ARG A 1 72 ? 8.514 4.204 -24.598 1.00 93.94 72 ARG A O 1
ATOM 594 N N . LEU A 1 73 ? 9.727 4.521 -22.715 1.00 91.25 73 LEU A N 1
ATOM 595 C CA . LEU A 1 73 ? 8.622 4.762 -21.782 1.00 91.25 73 LEU A CA 1
ATOM 596 C C . LEU A 1 73 ? 7.620 3.598 -21.716 1.00 91.25 73 LEU A C 1
ATOM 598 O O . LEU A 1 73 ? 6.444 3.792 -21.416 1.00 91.25 73 LEU A O 1
ATOM 602 N N . ASP A 1 74 ? 8.089 2.382 -21.985 1.00 92.88 74 ASP A N 1
ATOM 603 C CA . ASP A 1 74 ? 7.349 1.144 -21.790 1.00 92.88 74 ASP A CA 1
ATOM 604 C C . ASP A 1 74 ? 8.020 0.291 -20.716 1.00 92.88 74 ASP A C 1
ATOM 606 O O . ASP A 1 74 ? 9.147 0.543 -20.286 1.00 92.88 74 ASP A O 1
ATOM 610 N N . GLY A 1 75 ? 7.303 -0.707 -20.224 1.00 93.19 75 GLY A N 1
ATOM 611 C CA . GLY A 1 75 ? 7.767 -1.455 -19.075 1.00 93.19 75 GLY A CA 1
ATOM 612 C C . GLY A 1 75 ? 6.880 -2.631 -18.739 1.00 93.19 75 GLY A C 1
ATOM 613 O O . GLY A 1 75 ? 5.879 -2.906 -19.403 1.00 93.19 75 GLY A O 1
ATOM 614 N N . ILE A 1 76 ? 7.266 -3.322 -17.676 1.00 93.81 76 ILE A N 1
ATOM 615 C CA . ILE A 1 76 ? 6.511 -4.433 -17.109 1.00 93.81 76 ILE A CA 1
ATOM 616 C C . ILE A 1 76 ? 6.336 -4.147 -15.627 1.00 93.81 76 ILE A C 1
ATOM 618 O O . ILE A 1 76 ? 7.291 -3.783 -14.940 1.00 93.81 76 ILE A O 1
ATOM 622 N N . GLY A 1 77 ? 5.120 -4.349 -15.136 1.00 93.69 77 GLY A N 1
ATOM 623 C CA . GLY A 1 77 ? 4.824 -4.315 -13.715 1.00 93.69 77 GLY A CA 1
ATOM 624 C C . GLY A 1 77 ? 3.763 -5.339 -13.351 1.00 93.69 77 GLY A C 1
ATOM 625 O O . GLY A 1 77 ? 2.983 -5.772 -14.199 1.00 93.69 77 GLY A O 1
ATOM 626 N N . CYS A 1 78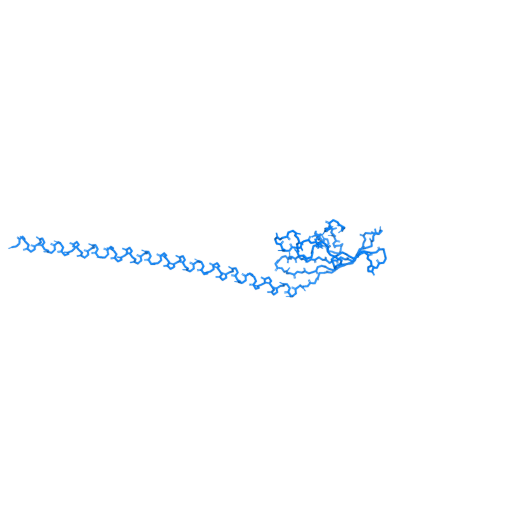 ? 3.746 -5.724 -12.086 1.00 92.44 78 CYS A N 1
ATOM 627 C CA . CYS A 1 78 ? 2.729 -6.575 -11.492 1.00 92.44 78 CYS A CA 1
ATOM 628 C C . CYS A 1 78 ? 2.293 -6.003 -10.145 1.00 92.44 78 CYS A C 1
ATOM 630 O O . CYS A 1 78 ? 2.978 -5.173 -9.545 1.00 92.44 78 CYS A O 1
ATOM 632 N N . ILE A 1 79 ? 1.120 -6.444 -9.703 1.00 93.81 79 ILE A N 1
ATOM 633 C CA . ILE A 1 79 ? 0.558 -6.117 -8.398 1.00 93.81 79 ILE A CA 1
ATOM 634 C C . ILE A 1 79 ? 0.555 -7.402 -7.585 1.00 93.81 79 ILE A C 1
ATOM 636 O O . ILE A 1 79 ? 0.067 -8.434 -8.046 1.00 93.81 79 ILE A O 1
ATOM 640 N N . GLU A 1 80 ? 1.107 -7.324 -6.388 1.00 94.38 80 GLU A N 1
ATOM 641 C CA . GLU A 1 80 ? 1.230 -8.422 -5.441 1.00 94.38 80 GLU A CA 1
ATOM 642 C C . GLU A 1 80 ? 0.480 -8.061 -4.159 1.00 94.38 80 GLU A C 1
ATOM 644 O O . GLU A 1 80 ? 0.388 -6.891 -3.790 1.00 94.38 80 GLU A O 1
ATOM 649 N N . PHE A 1 81 ? -0.074 -9.064 -3.482 1.00 93.44 81 PHE A N 1
ATOM 650 C CA . PHE A 1 81 ? -0.709 -8.863 -2.184 1.00 93.44 81 PHE A CA 1
ATOM 651 C C . PHE A 1 81 ? 0.348 -8.586 -1.108 1.00 93.44 81 PHE A C 1
ATOM 653 O O . PHE A 1 81 ? 1.335 -9.316 -1.013 1.00 93.44 81 PHE A O 1
ATOM 660 N N . ASP A 1 82 ? 0.125 -7.556 -0.292 1.00 91.75 82 ASP A N 1
ATOM 661 C CA . ASP A 1 82 ? 0.994 -7.207 0.834 1.00 91.75 82 ASP A CA 1
ATOM 662 C C . ASP A 1 82 ? 0.462 -7.840 2.127 1.00 91.75 82 ASP A C 1
ATOM 664 O O . ASP A 1 82 ? -0.347 -7.240 2.835 1.00 91.75 82 ASP A O 1
ATOM 668 N N . SER A 1 83 ? 0.874 -9.077 2.423 1.00 87.75 83 SER A N 1
ATOM 669 C CA . SER A 1 83 ? 0.396 -9.791 3.615 1.00 87.75 83 SER A CA 1
ATOM 670 C C . SER A 1 83 ? 0.888 -9.167 4.918 1.00 87.75 83 SER A C 1
ATOM 672 O O . SER A 1 83 ? 0.126 -9.072 5.874 1.00 87.75 83 SER A O 1
ATOM 674 N N . GLU A 1 84 ? 2.147 -8.726 4.948 1.00 84.50 84 GLU A N 1
ATOM 675 C CA . GLU A 1 84 ? 2.758 -8.138 6.140 1.00 84.50 84 GLU A CA 1
ATOM 676 C C . GLU A 1 84 ? 2.037 -6.845 6.523 1.00 84.50 84 GLU A C 1
ATOM 678 O O . GLU A 1 84 ? 1.631 -6.675 7.674 1.00 84.50 84 GLU A O 1
ATOM 683 N N . ARG A 1 85 ? 1.786 -5.955 5.554 1.00 77.75 85 ARG A N 1
ATOM 684 C CA . ARG A 1 85 ? 1.032 -4.733 5.849 1.00 77.75 85 ARG A CA 1
ATOM 685 C C . ARG A 1 85 ? -0.452 -4.973 6.048 1.00 77.75 85 ARG A C 1
ATOM 687 O O . ARG A 1 85 ? -1.032 -4.289 6.883 1.00 77.75 85 ARG A O 1
ATOM 694 N N . ALA A 1 86 ? -1.059 -5.941 5.362 1.00 83.19 86 ALA A N 1
ATOM 695 C CA . ALA A 1 86 ? -2.453 -6.288 5.622 1.00 83.19 86 ALA A CA 1
ATOM 696 C C . ALA A 1 86 ? -2.675 -6.689 7.090 1.00 83.19 86 ALA A C 1
ATOM 698 O O . ALA A 1 86 ? -3.684 -6.300 7.670 1.00 83.19 86 ALA A O 1
ATOM 699 N N . GLU A 1 87 ? -1.733 -7.406 7.711 1.00 85.44 87 GLU A N 1
ATOM 700 C CA . GLU A 1 87 ? -1.807 -7.748 9.137 1.00 85.44 87 GLU A CA 1
ATOM 701 C C . GLU A 1 87 ? -1.670 -6.521 10.047 1.00 85.44 87 GLU A C 1
ATOM 703 O O . GLU A 1 87 ? -2.424 -6.389 11.012 1.00 85.44 87 GLU A O 1
ATOM 708 N N . VAL A 1 88 ? -0.737 -5.614 9.745 1.00 83.06 88 VAL A N 1
ATOM 709 C CA . VAL A 1 88 ? -0.539 -4.376 10.521 1.00 83.06 88 VAL A CA 1
ATOM 710 C C . VAL A 1 88 ? -1.772 -3.474 10.443 1.00 83.06 88 VAL A C 1
ATOM 712 O O . VAL A 1 88 ? -2.258 -3.001 11.471 1.00 83.06 88 VAL A O 1
ATOM 715 N N . GLU A 1 89 ? -2.306 -3.272 9.239 1.00 79.75 89 GLU A N 1
ATOM 716 C CA . GLU A 1 89 ? -3.520 -2.487 9.017 1.00 79.75 89 GLU A CA 1
ATOM 717 C C . GLU A 1 89 ? -4.725 -3.137 9.706 1.00 79.75 89 GLU A C 1
ATOM 719 O O . GLU A 1 89 ? -5.455 -2.456 10.421 1.00 79.75 89 GLU A O 1
ATOM 724 N N . ASP A 1 90 ? -4.920 -4.455 9.577 1.00 83.50 90 ASP A N 1
ATOM 725 C CA . ASP A 1 90 ? -6.026 -5.166 10.235 1.00 83.50 90 ASP A CA 1
ATOM 726 C C . ASP A 1 90 ? -5.956 -5.046 11.766 1.00 83.50 90 ASP A C 1
ATOM 728 O O . ASP A 1 90 ? -6.975 -4.822 12.422 1.00 83.50 90 ASP A O 1
ATOM 732 N N . GLN A 1 91 ? -4.759 -5.106 12.356 1.00 85.12 91 GLN A N 1
ATOM 733 C CA . GLN A 1 91 ? -4.579 -4.851 13.789 1.00 85.12 91 GLN A CA 1
ATOM 734 C C . GLN A 1 91 ? -4.975 -3.421 14.169 1.00 85.12 91 GLN A C 1
ATOM 736 O O . GLN A 1 91 ? -5.697 -3.230 15.152 1.00 85.12 91 GLN A O 1
ATOM 741 N N . LEU A 1 92 ? -4.544 -2.424 13.394 1.00 84.50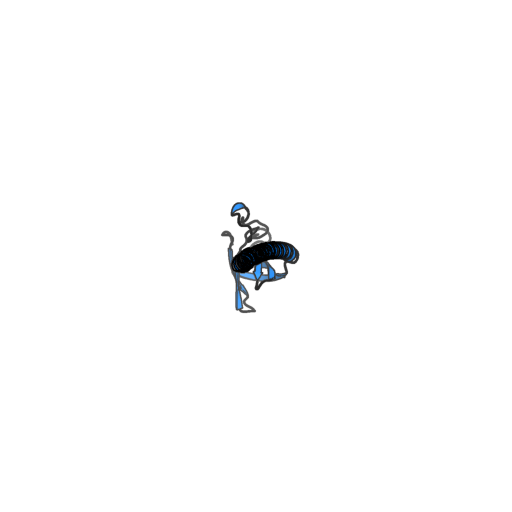 92 LEU A N 1
ATOM 742 C CA . LEU A 1 92 ? -4.884 -1.022 13.637 1.00 84.50 92 LEU A CA 1
ATOM 743 C C . LEU A 1 92 ? -6.397 -0.779 13.511 1.00 84.50 92 LEU A C 1
ATOM 745 O O . LEU A 1 92 ? -7.002 -0.153 14.387 1.00 84.50 92 LEU A O 1
ATOM 749 N N . TYR A 1 93 ? -7.026 -1.331 12.472 1.00 81.19 93 TYR A N 1
ATOM 750 C CA . TYR A 1 93 ? -8.472 -1.256 12.269 1.00 81.19 93 TYR A CA 1
ATOM 751 C C . TYR A 1 93 ? -9.241 -1.913 13.417 1.00 81.19 93 TYR A C 1
ATOM 753 O O . TYR A 1 93 ? -10.183 -1.316 13.945 1.00 81.19 93 TYR A O 1
ATOM 761 N N . ARG A 1 94 ? -8.833 -3.107 13.864 1.00 84.62 94 ARG A N 1
ATOM 762 C CA . ARG A 1 94 ? -9.458 -3.778 15.017 1.00 84.62 94 ARG A CA 1
ATOM 763 C C . ARG A 1 94 ? -9.361 -2.937 16.283 1.00 84.62 94 ARG A C 1
ATOM 765 O O . ARG A 1 94 ? -10.365 -2.775 16.971 1.00 84.62 94 ARG A O 1
ATOM 772 N N . GLN A 1 95 ? -8.199 -2.343 16.553 1.00 87.50 95 GLN A N 1
ATOM 773 C CA . GLN A 1 95 ? -8.019 -1.463 17.710 1.00 87.50 95 GLN A CA 1
ATOM 774 C C . GLN A 1 95 ? -8.944 -0.242 17.652 1.00 87.50 95 GLN A C 1
ATOM 776 O O . GLN A 1 95 ? -9.557 0.114 18.659 1.00 87.50 95 GLN A O 1
ATOM 781 N N . GLN A 1 96 ? -9.096 0.386 16.483 1.00 85.56 96 GLN A N 1
ATOM 782 C CA . GLN A 1 96 ? -10.029 1.503 16.314 1.00 85.56 96 GLN A CA 1
ATOM 783 C C . GLN A 1 96 ? -11.485 1.081 16.553 1.00 85.56 96 GLN A C 1
ATOM 785 O O . GLN A 1 96 ? -12.223 1.790 17.242 1.00 85.56 96 GLN A O 1
ATOM 790 N N . ILE A 1 97 ? -11.892 -0.084 16.038 1.00 87.94 97 ILE A N 1
ATOM 791 C CA . ILE A 1 97 ? -13.238 -0.639 16.247 1.00 87.94 97 ILE A CA 1
ATOM 792 C C . ILE A 1 97 ? -13.483 -0.917 17.733 1.00 87.94 97 ILE A C 1
ATOM 794 O O . ILE A 1 97 ? -14.532 -0.556 18.267 1.00 87.94 97 ILE A O 1
ATOM 798 N N . GLU A 1 98 ? -12.523 -1.527 18.426 1.00 90.81 98 GLU A N 1
ATOM 799 C CA . GLU A 1 98 ? -12.627 -1.816 19.858 1.00 90.81 98 GLU A CA 1
ATOM 800 C C . GLU A 1 98 ? -12.763 -0.540 20.690 1.00 90.81 98 GLU A C 1
ATOM 802 O O . GLU A 1 98 ? -13.656 -0.453 21.537 1.00 90.81 98 GLU A O 1
ATOM 807 N N . GLN A 1 99 ? -11.944 0.474 20.404 1.00 91.88 99 GLN A N 1
ATOM 808 C CA . GLN A 1 99 ? -12.025 1.777 21.064 1.00 91.88 99 GLN A CA 1
ATOM 809 C C . GLN A 1 99 ? -13.370 2.463 20.809 1.00 91.88 99 GLN A C 1
ATOM 811 O O . GLN A 1 99 ? -13.960 3.032 21.731 1.00 91.88 99 GLN A O 1
ATOM 816 N N . TYR A 1 100 ? -13.880 2.404 19.577 1.00 89.56 100 TYR A N 1
ATOM 817 C CA . TYR A 1 100 ? -15.190 2.952 19.238 1.00 89.56 100 TYR A CA 1
ATOM 818 C C . TYR A 1 100 ? -16.314 2.236 20.000 1.00 89.56 100 TYR A C 1
ATOM 820 O O . TYR A 1 100 ? -17.129 2.884 20.658 1.00 89.56 100 TYR A O 1
ATOM 828 N N . ASN A 1 101 ? -16.309 0.902 19.992 1.00 91.94 101 ASN A N 1
ATOM 829 C CA . ASN A 1 101 ? -17.292 0.084 20.701 1.00 91.94 101 ASN A CA 1
ATOM 830 C C . ASN A 1 101 ? -17.243 0.309 22.214 1.00 91.94 101 ASN A C 1
ATOM 832 O O . ASN A 1 101 ? -18.279 0.315 22.877 1.00 91.94 101 ASN A O 1
ATOM 836 N N . GLN A 1 102 ? -16.053 0.509 22.778 1.00 93.44 102 GLN A N 1
ATOM 837 C CA . GLN A 1 102 ? -15.909 0.835 24.190 1.00 93.44 102 GLN A CA 1
ATOM 838 C C . GLN A 1 102 ? -16.554 2.181 24.528 1.00 93.44 102 GLN A C 1
ATOM 840 O O . GLN A 1 102 ? -17.364 2.241 25.451 1.00 93.44 102 GLN A O 1
ATOM 845 N N . ARG A 1 103 ? -16.285 3.230 23.742 1.00 92.81 103 ARG A N 1
ATOM 846 C CA . ARG A 1 103 ? -16.925 4.543 23.934 1.00 92.81 103 ARG A CA 1
ATOM 847 C C . ARG A 1 103 ? -18.444 4.470 23.808 1.00 92.81 103 ARG A C 1
ATOM 849 O O . ARG A 1 103 ? -19.147 5.158 24.545 1.00 92.81 103 ARG A O 1
ATOM 856 N N . LEU A 1 104 ? -18.946 3.643 22.890 1.00 92.12 104 LEU A N 1
ATOM 857 C CA . LEU A 1 104 ? -20.380 3.438 22.718 1.00 92.12 104 LEU A CA 1
ATOM 858 C C . LEU A 1 104 ? -20.998 2.769 23.953 1.00 92.12 104 LEU A C 1
ATOM 860 O O . LEU A 1 104 ? -21.975 3.284 24.490 1.00 92.12 104 LEU A O 1
ATOM 864 N N . ARG A 1 105 ? -20.378 1.699 24.468 1.00 92.94 105 ARG A N 1
ATOM 865 C CA . ARG A 1 105 ? -20.824 1.026 25.702 1.00 92.94 105 ARG A CA 1
ATOM 866 C C . ARG A 1 105 ? -20.845 1.969 26.902 1.00 92.94 105 ARG A C 1
ATOM 868 O O . ARG A 1 105 ? -21.843 2.038 27.607 1.00 92.94 105 ARG A O 1
ATOM 875 N N . GLU A 1 106 ? -19.791 2.759 27.096 1.00 92.81 106 GLU A N 1
ATOM 876 C CA . GLU A 1 106 ? -19.722 3.753 28.178 1.00 92.81 106 GLU A CA 1
ATOM 877 C C . GLU A 1 106 ? -20.805 4.839 28.053 1.00 92.81 106 GLU A C 1
ATOM 879 O O . GLU A 1 106 ? -21.257 5.417 29.046 1.00 92.81 106 GLU A O 1
ATOM 884 N N . PHE A 1 107 ? -21.215 5.169 26.829 1.00 92.00 107 PHE A N 1
ATOM 885 C CA . PHE A 1 107 ? -22.313 6.099 26.594 1.00 92.00 107 PHE A CA 1
ATOM 886 C C . PHE A 1 107 ? -23.671 5.463 26.917 1.00 92.00 107 PHE A C 1
ATOM 888 O O . PHE A 1 107 ? -24.475 6.070 27.626 1.00 92.00 107 PHE A O 1
ATOM 895 N N . GLU A 1 108 ? -23.906 4.233 26.461 1.00 92.81 108 GLU A N 1
ATOM 896 C CA . GLU A 1 108 ? -25.128 3.473 26.741 1.00 92.81 108 GLU A CA 1
ATOM 897 C C . GLU A 1 108 ? -25.312 3.209 28.242 1.00 92.81 108 GLU A C 1
ATOM 899 O O . GLU A 1 108 ? -26.411 3.389 28.769 1.00 92.81 108 GLU A O 1
ATOM 904 N N . GLU A 1 109 ? -24.240 2.852 28.953 1.00 92.81 109 GLU A N 1
ATOM 905 C CA . GLU A 1 109 ? -24.264 2.642 30.404 1.00 92.81 109 GLU A CA 1
ATOM 906 C C . GLU A 1 109 ? -24.599 3.926 31.163 1.00 92.81 109 GLU A C 1
ATOM 908 O O . GLU A 1 109 ? -25.462 3.912 32.042 1.00 92.81 109 GLU A O 1
ATOM 913 N N . ARG A 1 110 ? -23.982 5.059 30.800 1.00 92.44 110 ARG A N 1
ATOM 914 C CA . ARG A 1 110 ? -24.311 6.360 31.406 1.00 92.44 110 ARG A CA 1
ATOM 915 C C . ARG A 1 110 ? -25.759 6.756 31.153 1.00 92.44 110 ARG A C 1
ATOM 917 O O . ARG A 1 110 ? -26.413 7.276 32.055 1.00 92.44 110 ARG A O 1
ATOM 924 N N . HIS A 1 111 ? -26.264 6.502 29.949 1.00 89.94 111 HIS A N 1
ATOM 925 C CA . HIS A 1 111 ? -27.656 6.784 29.622 1.00 89.94 111 HIS A CA 1
ATOM 926 C C . HIS A 1 111 ? -28.612 5.916 30.451 1.00 89.94 111 HIS A C 1
ATOM 928 O O . HIS A 1 111 ? -29.564 6.443 31.025 1.00 89.94 111 HIS A O 1
ATOM 934 N N . ARG A 1 112 ? -28.313 4.619 30.608 1.00 92.50 112 ARG A N 1
ATOM 935 C CA . ARG A 1 112 ? -29.097 3.708 31.454 1.00 92.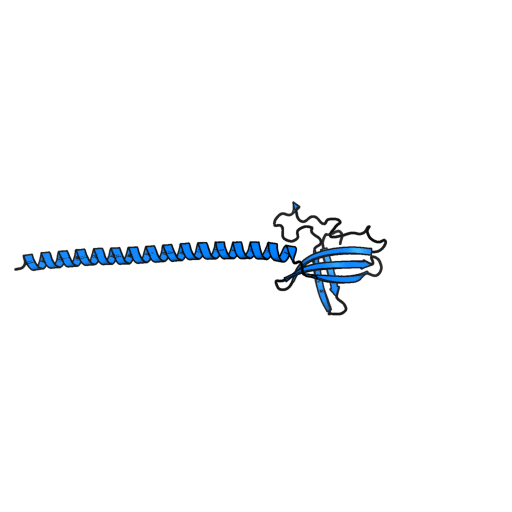50 112 ARG A CA 1
ATOM 936 C C . ARG A 1 112 ? -29.084 4.134 32.924 1.00 92.50 112 ARG A C 1
ATOM 938 O O . ARG A 1 112 ? -30.142 4.231 33.533 1.00 92.50 112 ARG A O 1
ATOM 945 N N . GLN A 1 113 ? -27.917 4.465 33.479 1.00 92.44 113 GLN A N 1
ATOM 946 C CA . GLN A 1 113 ? -27.801 4.952 34.860 1.00 92.44 113 GLN A CA 1
ATOM 947 C C . GLN A 1 113 ? -28.598 6.240 35.090 1.00 92.44 113 GLN A C 1
ATOM 949 O O . GLN A 1 113 ? -29.198 6.419 36.149 1.00 92.44 113 GLN A O 1
ATOM 954 N N . TYR A 1 114 ? -28.608 7.143 34.107 1.00 89.44 114 TYR A N 1
ATOM 955 C CA . TYR A 1 114 ? -29.381 8.378 34.180 1.00 89.44 114 TYR A CA 1
ATOM 956 C C . TYR A 1 114 ? -30.893 8.109 34.188 1.00 89.44 114 TYR A C 1
ATOM 958 O O . TYR A 1 114 ? -31.608 8.705 34.991 1.00 89.44 114 TYR A O 1
ATOM 966 N N . GLN A 1 115 ? -31.366 7.177 33.354 1.00 90.25 115 GLN A N 1
ATOM 967 C CA . GLN A 1 115 ? -32.767 6.743 33.337 1.00 90.25 115 GLN A CA 1
ATOM 968 C C . GLN A 1 115 ? -33.173 6.088 34.664 1.00 90.25 115 GLN A C 1
ATOM 970 O O . GLN A 1 115 ? -34.145 6.519 35.278 1.00 90.25 115 GLN A O 1
ATOM 975 N N . GLU A 1 116 ? -32.385 5.136 35.172 1.00 92.19 116 GLU A N 1
ATOM 976 C CA . GLU A 1 116 ? -32.659 4.474 36.456 1.00 92.19 116 GLU A CA 1
ATOM 977 C C . GLU A 1 116 ? -32.683 5.467 37.633 1.00 92.19 116 GLU A C 1
ATOM 979 O O . GLU A 1 116 ? -33.489 5.330 38.553 1.00 92.19 116 GLU A O 1
ATOM 984 N N . GLN A 1 117 ? -31.815 6.486 37.625 1.00 90.12 117 GLN A N 1
ATOM 985 C CA . GLN A 1 117 ? -31.830 7.538 38.648 1.00 90.12 117 GLN A CA 1
ATOM 986 C C . GLN A 1 117 ? -33.074 8.426 38.560 1.00 90.12 117 GLN A C 1
ATOM 988 O O . GLN A 1 117 ? -33.587 8.833 39.603 1.00 90.12 117 GLN A O 1
ATOM 993 N N . GLN A 1 118 ? -33.554 8.742 37.353 1.00 88.75 118 GLN A N 1
ATOM 994 C CA . GLN A 1 118 ? -34.808 9.477 37.186 1.00 88.75 118 GLN A CA 1
ATOM 995 C C . GLN A 1 118 ? -35.999 8.654 37.678 1.00 88.75 118 GLN A C 1
ATOM 997 O O . GLN A 1 118 ? -36.793 9.168 38.458 1.00 88.75 118 GLN A O 1
ATOM 1002 N N . GLU A 1 119 ? -36.081 7.377 37.297 1.00 89.75 119 GLU A N 1
ATOM 1003 C CA . GLU A 1 119 ? -37.164 6.484 37.723 1.00 89.75 119 GLU A CA 1
ATOM 1004 C C . GLU A 1 119 ? -37.202 6.314 39.246 1.00 89.75 119 GLU A C 1
ATOM 1006 O O . GLU A 1 119 ? -38.271 6.430 39.844 1.00 89.75 119 GLU A O 1
ATOM 1011 N N . ARG A 1 120 ? -36.043 6.123 39.898 1.00 89.06 120 ARG A N 1
ATOM 1012 C CA . ARG A 1 120 ? -35.966 6.066 41.370 1.00 89.06 120 ARG A CA 1
ATOM 1013 C C . ARG A 1 120 ? -36.428 7.364 42.022 1.00 89.06 120 ARG A C 1
ATOM 1015 O O . ARG A 1 120 ? -37.231 7.312 42.942 1.00 89.06 120 ARG A O 1
ATOM 1022 N N . ARG A 1 121 ? -35.974 8.522 41.526 1.00 87.50 121 ARG A N 1
ATOM 1023 C CA . ARG A 1 121 ? -36.418 9.822 42.057 1.00 87.50 121 ARG A CA 1
ATOM 1024 C C . ARG A 1 121 ? -37.923 10.009 41.910 1.00 87.50 121 ARG A C 1
ATOM 1026 O O . ARG A 1 121 ? -38.558 10.440 42.861 1.00 87.50 121 ARG A O 1
ATOM 1033 N N . SER A 1 122 ? -38.493 9.656 40.758 1.00 88.31 122 SER A N 1
ATOM 1034 C CA . SER A 1 122 ? -39.941 9.729 40.546 1.00 88.31 122 SER A CA 1
ATOM 1035 C C . SER A 1 122 ? -40.713 8.777 41.462 1.00 88.31 122 SER A C 1
ATOM 1037 O O . SER A 1 122 ? -41.775 9.148 41.951 1.00 88.31 122 SER A O 1
ATOM 1039 N N . HIS A 1 123 ? -40.189 7.575 41.729 1.00 89.31 123 HIS A N 1
ATOM 1040 C CA . HIS A 1 123 ? -40.794 6.640 42.680 1.00 89.31 123 HIS A CA 1
ATOM 1041 C C . HIS A 1 123 ? -40.753 7.177 44.120 1.00 89.31 123 HIS A C 1
ATOM 1043 O O . HIS A 1 123 ? -41.784 7.190 44.791 1.00 89.31 123 HIS A O 1
ATOM 1049 N N . ASP A 1 124 ? -39.596 7.672 44.571 1.00 90.25 124 ASP A N 1
ATOM 1050 C CA . ASP A 1 124 ? -39.427 8.261 45.906 1.00 90.25 124 ASP A CA 1
ATOM 1051 C C . ASP A 1 124 ? -40.346 9.486 46.097 1.00 90.25 124 ASP A C 1
ATOM 1053 O O . ASP A 1 124 ? -40.991 9.637 47.135 1.00 90.25 124 ASP A O 1
ATOM 1057 N N . GLU A 1 125 ? -40.455 10.356 45.083 1.00 89.00 125 GLU A N 1
ATOM 1058 C CA . GLU A 1 125 ? -41.374 11.503 45.087 1.00 89.00 125 GLU A CA 1
ATOM 1059 C C . GLU A 1 125 ? -42.841 11.060 45.203 1.00 89.00 125 GLU A C 1
ATOM 1061 O O . GLU A 1 125 ? -43.604 11.649 45.974 1.00 89.00 125 GLU A O 1
ATOM 1066 N N . GLN A 1 126 ? -43.235 10.006 44.483 1.00 87.81 126 GLN A N 1
ATOM 1067 C CA . GLN A 1 126 ? -44.596 9.473 44.521 1.00 87.81 126 GLN A CA 1
ATOM 1068 C C . GLN A 1 126 ? -44.940 8.865 45.889 1.00 87.81 126 GLN A C 1
ATOM 1070 O O . GLN A 1 126 ? -46.040 9.087 46.394 1.00 87.81 126 GLN A O 1
ATOM 1075 N N . GLU A 1 127 ? -44.003 8.147 46.512 1.00 90.38 127 GLU A N 1
ATOM 1076 C CA . GLU A 1 127 ? -44.178 7.545 47.841 1.00 90.38 127 GLU A CA 1
ATOM 1077 C C . GLU A 1 127 ? -44.348 8.617 48.932 1.00 90.38 127 GLU A C 1
ATOM 1079 O O . GLU A 1 127 ? -45.215 8.502 49.800 1.00 90.38 127 GLU A O 1
ATOM 1084 N N . VAL A 1 128 ? -43.591 9.718 48.850 1.00 91.00 128 VAL A N 1
ATOM 1085 C CA . VAL A 1 128 ? -43.751 10.868 49.759 1.00 91.00 128 VAL A CA 1
ATOM 1086 C C . VAL A 1 128 ? -45.121 11.528 49.590 1.00 91.00 128 VAL A C 1
ATOM 1088 O O . VAL A 1 128 ? -45.752 11.888 50.588 1.00 91.00 128 VAL A O 1
ATOM 1091 N N . ILE A 1 129 ? -45.594 11.690 48.350 1.00 90.44 129 ILE A N 1
ATOM 1092 C CA . ILE A 1 129 ? -46.930 12.239 48.072 1.00 90.44 129 ILE A CA 1
ATOM 1093 C C . ILE A 1 129 ? -48.013 11.343 48.683 1.00 90.44 129 ILE A C 1
ATOM 1095 O O . ILE A 1 129 ? -48.909 11.854 49.356 1.00 90.44 129 ILE A O 1
ATOM 1099 N N . ASP A 1 130 ? -47.917 10.028 48.496 1.00 89.56 130 ASP A N 1
ATOM 1100 C CA . ASP A 1 130 ? -48.901 9.066 49.002 1.00 89.56 130 ASP A CA 1
ATOM 1101 C C . ASP A 1 130 ? -48.940 9.042 50.542 1.00 89.56 130 ASP A C 1
ATOM 1103 O O . ASP A 1 130 ? -50.007 9.118 51.159 1.00 89.56 130 ASP A O 1
ATOM 1107 N N . ALA A 1 131 ? -47.768 9.079 51.187 1.00 89.00 131 ALA A N 1
ATOM 1108 C CA . ALA A 1 131 ? -47.658 9.188 52.641 1.00 89.00 131 ALA A CA 1
ATOM 1109 C C . ALA A 1 131 ? -48.280 10.491 53.182 1.00 89.00 131 ALA A C 1
ATOM 1111 O O . ALA A 1 131 ? -48.970 10.480 54.206 1.00 89.00 131 ALA A O 1
ATOM 1112 N N . LEU A 1 132 ? -48.071 11.623 52.499 1.00 88.56 132 LEU A N 1
ATOM 1113 C CA . LEU A 1 132 ? -48.682 12.906 52.867 1.00 88.56 132 LEU A CA 1
ATOM 1114 C C . LEU A 1 132 ? -50.209 12.886 52.718 1.00 88.56 132 LEU A C 1
ATOM 1116 O O . LEU A 1 132 ? -50.903 13.468 53.559 1.00 88.56 132 LEU A O 1
ATOM 1120 N N . LEU A 1 133 ? -50.731 12.218 51.684 1.00 86.81 133 LEU A N 1
ATOM 1121 C CA . LEU A 1 133 ? -52.169 12.047 51.477 1.00 86.81 133 LEU A CA 1
ATOM 1122 C C . LEU A 1 133 ? -52.794 11.225 52.609 1.00 86.81 133 LEU A C 1
ATOM 1124 O O . LEU A 1 133 ? -53.732 11.722 53.236 1.00 86.81 133 LEU A O 1
ATOM 1128 N N . CYS A 1 134 ? -52.211 10.076 52.968 1.00 85.31 134 CYS A N 1
ATOM 1129 C CA . CYS A 1 134 ? -52.672 9.240 54.087 1.00 85.31 134 CYS A CA 1
ATOM 1130 C C . CYS A 1 134 ? -52.750 10.028 55.407 1.00 85.31 134 CYS A C 1
ATOM 1132 O O . CYS A 1 134 ? -53.775 10.035 56.088 1.00 85.31 134 CYS A O 1
ATOM 1134 N N . ILE A 1 135 ? -51.697 10.789 55.734 1.00 84.94 135 ILE A N 1
ATOM 1135 C CA . ILE A 1 135 ? -51.650 11.617 56.953 1.00 84.94 135 ILE A CA 1
ATOM 1136 C C . ILE A 1 135 ? -52.739 12.707 56.952 1.00 84.94 135 ILE A C 1
ATOM 1138 O O . ILE A 1 135 ? -53.193 13.146 58.014 1.00 84.94 135 ILE A O 1
ATOM 1142 N N . SER A 1 136 ? -53.124 13.206 55.775 1.00 75.75 136 SER A N 1
ATOM 1143 C CA . SER A 1 136 ? -54.156 14.237 55.638 1.00 75.75 136 SER A CA 1
ATOM 1144 C C . SER A 1 136 ? -55.577 13.680 55.769 1.00 75.75 136 SER A C 1
ATOM 1146 O O . SER A 1 136 ? -56.461 14.387 56.263 1.00 75.75 136 SER A O 1
ATOM 1148 N N . GLU A 1 137 ? -55.785 12.426 55.368 1.00 76.44 137 GLU A N 1
ATOM 1149 C CA . GLU A 1 137 ? -57.057 11.712 55.489 1.00 76.44 137 GLU A CA 1
ATOM 1150 C C . GLU A 1 137 ? -57.320 11.290 56.939 1.00 76.44 137 GLU A C 1
ATOM 1152 O O . GLU A 1 137 ? -58.403 11.567 57.457 1.00 76.44 137 GLU A O 1
ATOM 1157 N N . ASP A 1 138 ? -56.304 10.782 57.646 1.00 69.94 138 ASP A N 1
ATOM 1158 C CA . ASP A 1 138 ? -56.392 10.445 59.077 1.00 69.94 138 ASP A CA 1
ATOM 1159 C C . ASP A 1 138 ? -56.698 11.660 59.967 1.00 69.94 138 ASP A C 1
ATOM 1161 O O . ASP A 1 138 ? -57.311 11.534 61.023 1.00 69.94 138 ASP A O 1
ATOM 1165 N N . ARG A 1 139 ? -56.302 12.870 59.548 1.00 63.34 139 ARG A N 1
ATOM 1166 C CA . ARG A 1 139 ? -56.570 14.113 60.294 1.00 63.34 139 ARG A CA 1
ATOM 1167 C C . ARG A 1 139 ? -57.987 14.669 60.111 1.00 63.34 139 ARG A C 1
ATOM 1169 O O . ARG A 1 139 ? -58.332 15.640 60.785 1.00 63.34 139 ARG A O 1
ATOM 1176 N N . LYS A 1 140 ? -58.771 14.124 59.175 1.00 58.44 140 LYS A N 1
ATOM 1177 C CA . LYS A 1 140 ? -60.160 14.535 58.899 1.00 58.44 140 LYS A CA 1
ATOM 1178 C C . LYS A 1 140 ? -61.210 13.605 59.519 1.00 58.44 140 LYS A C 1
ATOM 1180 O O . LYS A 1 140 ? -62.386 13.972 59.478 1.00 58.44 140 LYS A O 1
ATOM 1185 N N . SER A 1 141 ? -60.809 12.452 60.062 1.00 51.16 141 SER A N 1
ATOM 1186 C CA . SER A 1 141 ? -61.677 11.541 60.826 1.00 51.16 141 SER A CA 1
ATOM 1187 C C . SER A 1 141 ? -61.625 11.819 62.326 1.00 51.16 141 SER A C 1
ATOM 1189 O O . SER A 1 141 ? -62.588 11.376 62.992 1.00 51.16 141 SER A O 1
#

Radius of gyration: 32.42 Å; chains: 1; bounding box: 83×24×86 Å

Organism: Magallana gigas (NCBI:txid29159)

pLDDT: mean 86.38, std 8.95, range [51.16, 96.25]

Secondary structure (DSSP, 8-state):
-TTSEEEEEETTTTEEEEEE-BTTTT-S-GGG--B-TTTEESSSSTTEEEEEEEEEETTEEEEEEEEEETTT--EEEEEEE-HHHHHHHHHHHHHHHHHHHHHHHHHHHHHHHHHHHHHHHHHHHHHHHHHHHHHHHHTT-